Protein AF-A0A2D6TLX9-F1 (afdb_monomer_lite)

Secondary structure (DSSP, 8-state):
-HHHHHHHHHHHHHHHHHHHHHHHHHHS-----TT-TTTGGGGHHHHHHHHHHHHHHHHHT-HHHHHHH-HHHHHHHHHHHHHHHHHHHHHHH--

pLDDT: mean 85.29, std 11.83, range [54.09, 96.88]

Radius of gyration: 22.75 Å; chains: 1; bounding box: 44×24×68 Å

Sequence (95 aa):
MITGFITFFVIFAVIGSILYGRRLIKTEKSDAVFGNPERAKGGVHWVVVGSGFLLLSWLYYSWDIAKSFYPKSANELCQVAKVTESLLSLKYLFP

Foldseek 3Di:
DVLQVVLVVLVVLLVVLVVVVVVVVVVDDPPDDPDDPVVVVPCVSVVSNVVSVVVNVVLVPDLVVCCVPPVPVSVVVVVVVVVVVVCVVVVVVPD

Structure (mmCIF, N/CA/C/O backbone):
data_AF-A0A2D6TLX9-F1
#
_entry.id   AF-A0A2D6TLX9-F1
#
loop_
_atom_site.group_PDB
_atom_site.id
_atom_site.type_symbol
_atom_site.label_atom_id
_atom_site.label_alt_id
_atom_site.label_comp_id
_atom_site.label_asym_id
_atom_site.label_entity_id
_atom_site.label_seq_id
_atom_site.pdbx_PDB_ins_code
_atom_site.Cartn_x
_atom_site.Cartn_y
_atom_site.Cartn_z
_atom_site.occupancy
_atom_site.B_iso_or_equiv
_atom_site.auth_seq_id
_atom_site.auth_comp_id
_atom_site.auth_asym_id
_atom_site.auth_atom_id
_atom_site.pdbx_PDB_model_num
ATOM 1 N N . MET A 1 1 ? -14.749 1.558 0.807 1.00 73.31 1 MET A N 1
ATOM 2 C CA . MET A 1 1 ? -15.093 1.497 -0.635 1.00 73.31 1 MET A CA 1
ATOM 3 C C . MET A 1 1 ? -14.089 2.276 -1.478 1.00 73.31 1 MET A C 1
ATOM 5 O O . MET A 1 1 ? -13.382 1.640 -2.246 1.00 73.31 1 MET A O 1
ATOM 9 N N . ILE A 1 2 ? -13.941 3.597 -1.295 1.00 88.19 2 ILE A N 1
ATOM 10 C CA . ILE A 1 2 ? -12.934 4.404 -2.020 1.00 88.19 2 ILE A CA 1
ATOM 11 C C . ILE A 1 2 ? -11.504 3.908 -1.742 1.00 88.19 2 ILE A C 1
ATOM 13 O O . ILE A 1 2 ? -10.740 3.693 -2.675 1.00 88.19 2 ILE A O 1
ATOM 17 N N . THR A 1 3 ? -11.160 3.630 -0.481 1.00 90.81 3 THR A N 1
ATOM 18 C CA . THR A 1 3 ? -9.821 3.145 -0.096 1.00 90.81 3 THR A CA 1
ATOM 19 C C . THR A 1 3 ? -9.463 1.811 -0.753 1.00 90.81 3 THR A C 1
ATOM 21 O O . THR A 1 3 ? -8.351 1.645 -1.247 1.00 90.81 3 THR A O 1
ATOM 24 N N . GLY A 1 4 ? -10.410 0.868 -0.816 1.00 90.06 4 GLY A N 1
ATOM 25 C CA . GLY A 1 4 ? -10.214 -0.406 -1.515 1.00 90.06 4 GLY A CA 1
ATOM 26 C C . GLY A 1 4 ? -9.976 -0.216 -3.015 1.00 90.06 4 GLY A C 1
ATOM 27 O O . GLY A 1 4 ? -9.068 -0.830 -3.569 1.00 90.06 4 GLY A O 1
ATOM 28 N N . PHE A 1 5 ? -10.721 0.695 -3.650 1.00 93.31 5 PHE A N 1
ATOM 29 C CA . PHE A 1 5 ? -10.513 1.055 -5.053 1.00 93.31 5 PHE A CA 1
ATOM 30 C C . PHE A 1 5 ? -9.127 1.674 -5.276 1.00 93.31 5 PHE A C 1
ATOM 32 O O . PHE A 1 5 ? -8.380 1.202 -6.124 1.00 93.31 5 PHE A O 1
ATOM 39 N N . ILE A 1 6 ? -8.726 2.658 -4.464 1.00 93.12 6 ILE A N 1
ATOM 40 C CA . ILE A 1 6 ? -7.386 3.264 -4.539 1.00 93.12 6 ILE A CA 1
ATOM 41 C C . ILE A 1 6 ? -6.303 2.192 -4.392 1.00 93.12 6 ILE A C 1
ATOM 43 O O . ILE A 1 6 ? -5.389 2.135 -5.209 1.00 93.12 6 ILE A O 1
ATOM 47 N N . THR A 1 7 ? -6.432 1.305 -3.403 1.00 93.69 7 THR A N 1
ATOM 48 C CA . THR A 1 7 ? -5.468 0.218 -3.168 1.00 93.69 7 THR A CA 1
ATOM 49 C C . THR A 1 7 ? -5.321 -0.662 -4.408 1.00 93.69 7 THR A C 1
ATOM 51 O O . THR A 1 7 ? -4.205 -0.944 -4.839 1.00 93.69 7 THR A O 1
ATOM 54 N N . PHE A 1 8 ? -6.441 -1.052 -5.020 1.00 94.19 8 PHE A N 1
ATOM 55 C CA . PHE A 1 8 ? -6.444 -1.841 -6.248 1.00 94.19 8 PHE A CA 1
ATOM 56 C C . PHE A 1 8 ? -5.696 -1.127 -7.384 1.00 94.19 8 PHE A C 1
ATOM 58 O O . PHE A 1 8 ? -4.788 -1.705 -7.978 1.00 94.19 8 PHE A O 1
ATOM 65 N N . PHE A 1 9 ? -5.995 0.149 -7.643 1.00 95.94 9 PHE A N 1
ATOM 66 C CA . PHE A 1 9 ? -5.318 0.916 -8.695 1.00 95.94 9 PHE A CA 1
ATOM 67 C C . PHE A 1 9 ? -3.828 1.126 -8.422 1.00 95.94 9 PHE A C 1
ATOM 69 O O . PHE A 1 9 ? -3.029 1.057 -9.354 1.00 95.94 9 PHE A O 1
ATOM 76 N N . VAL A 1 10 ? -3.432 1.324 -7.164 1.00 95.75 10 VAL A N 1
ATOM 77 C CA . VAL A 1 10 ? -2.018 1.449 -6.781 1.00 95.75 10 VAL A CA 1
ATOM 78 C C . VAL A 1 10 ? -1.264 0.149 -7.061 1.00 95.75 10 VAL A C 1
ATOM 80 O O . VAL A 1 10 ? -0.168 0.199 -7.614 1.00 95.75 10 VAL A O 1
ATOM 83 N N . ILE A 1 11 ? -1.853 -1.018 -6.770 1.00 95.81 11 ILE A N 1
ATOM 84 C CA . ILE A 1 11 ? -1.248 -2.319 -7.107 1.00 95.81 11 ILE A CA 1
ATOM 85 C C . ILE A 1 11 ? -1.029 -2.432 -8.622 1.00 95.81 11 ILE A C 1
ATOM 87 O O . ILE A 1 11 ? 0.070 -2.773 -9.066 1.00 95.81 11 ILE A O 1
ATOM 91 N N . PHE A 1 12 ? -2.044 -2.097 -9.424 1.00 96.88 12 PHE A N 1
ATOM 92 C CA . PHE A 1 12 ? -1.927 -2.110 -10.886 1.00 96.88 12 PHE A CA 1
ATOM 93 C C . PHE A 1 12 ? -0.877 -1.120 -11.400 1.00 96.88 12 PHE A C 1
ATOM 95 O O . PHE A 1 12 ? -0.108 -1.467 -12.296 1.00 96.88 12 PHE A O 1
ATOM 102 N N . ALA A 1 13 ? -0.800 0.080 -10.820 1.00 96.06 13 ALA A N 1
ATOM 103 C CA . ALA A 1 13 ? 0.198 1.082 -11.176 1.00 96.06 13 ALA A CA 1
ATOM 104 C C . ALA A 1 13 ? 1.623 0.593 -10.876 1.00 96.06 13 ALA A C 1
ATOM 106 O O . ALA A 1 13 ? 2.486 0.683 -11.745 1.00 96.06 13 ALA A O 1
ATOM 107 N N . VAL A 1 14 ? 1.861 0.002 -9.699 1.00 96.69 14 VAL A N 1
ATOM 108 C CA . VAL A 1 14 ? 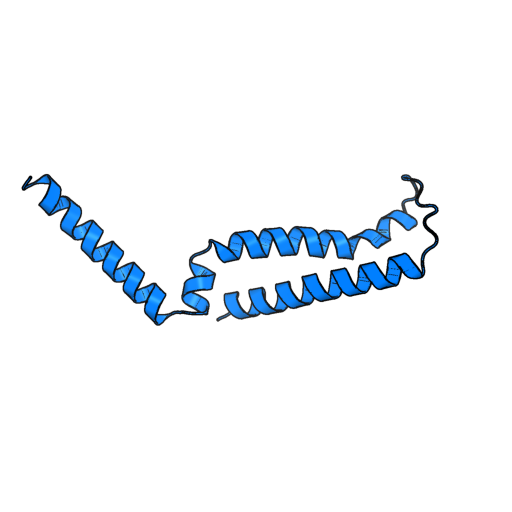3.172 -0.555 -9.322 1.00 96.69 14 VAL A CA 1
ATOM 109 C C . VAL A 1 14 ? 3.586 -1.672 -10.280 1.00 96.69 14 VAL A C 1
ATOM 111 O O . VAL A 1 14 ? 4.684 -1.629 -10.837 1.00 96.69 14 VAL A O 1
ATOM 114 N N . ILE A 1 15 ? 2.706 -2.647 -10.531 1.00 96.56 15 ILE A N 1
ATOM 115 C CA . ILE A 1 15 ? 2.996 -3.754 -11.457 1.00 96.56 15 ILE A CA 1
ATOM 116 C C . ILE A 1 15 ? 3.250 -3.213 -12.871 1.00 96.56 15 ILE A C 1
ATOM 118 O O . ILE A 1 15 ? 4.240 -3.582 -13.507 1.00 96.56 15 ILE A O 1
ATOM 122 N N . GLY A 1 16 ? 2.396 -2.307 -13.353 1.00 96.00 16 GLY A N 1
ATOM 123 C CA . GLY A 1 16 ? 2.524 -1.680 -14.666 1.00 96.00 16 GLY A CA 1
ATOM 124 C C . GLY A 1 16 ? 3.836 -0.914 -14.829 1.00 96.00 16 GLY A C 1
ATOM 125 O O . GLY A 1 16 ? 4.527 -1.092 -15.832 1.00 96.00 16 GLY A O 1
ATOM 126 N N . SER A 1 17 ? 4.233 -0.127 -13.826 1.00 94.69 17 SER A N 1
ATOM 127 C CA . SER A 1 17 ? 5.501 0.607 -13.823 1.00 94.69 17 SER A CA 1
ATOM 128 C C . SER A 1 17 ? 6.721 -0.318 -13.814 1.00 94.69 17 SER A C 1
ATOM 130 O O . SER A 1 17 ? 7.682 -0.041 -14.532 1.00 94.69 17 SER A O 1
ATOM 132 N N . ILE A 1 18 ? 6.681 -1.445 -13.091 1.00 94.19 18 ILE A N 1
ATOM 133 C CA . ILE A 1 18 ? 7.757 -2.453 -13.122 1.00 94.19 18 ILE A CA 1
ATOM 134 C C . ILE A 1 18 ? 7.857 -3.090 -14.512 1.00 94.19 18 ILE A C 1
ATOM 136 O O . ILE A 1 18 ? 8.949 -3.187 -15.074 1.00 94.19 18 ILE A O 1
ATOM 140 N N . LEU A 1 19 ? 6.734 -3.524 -15.091 1.00 94.88 19 LEU A N 1
ATOM 141 C CA . LEU A 1 19 ? 6.718 -4.130 -16.426 1.00 94.88 19 LEU A CA 1
ATOM 142 C C . LEU A 1 19 ? 7.209 -3.149 -17.497 1.00 94.88 19 LEU A C 1
ATOM 144 O O . LEU A 1 19 ? 7.976 -3.542 -18.378 1.00 94.88 19 LEU A O 1
ATOM 148 N N . TYR A 1 20 ? 6.808 -1.881 -17.396 1.00 92.19 20 TYR A N 1
ATOM 149 C CA . TYR A 1 20 ? 7.273 -0.809 -18.270 1.00 92.19 20 TYR A CA 1
ATOM 150 C C . TYR A 1 20 ? 8.783 -0.583 -18.132 1.00 92.19 20 TYR A C 1
ATOM 152 O O . TYR A 1 20 ? 9.496 -0.657 -19.132 1.00 92.19 20 TYR A O 1
ATOM 160 N N . GLY A 1 21 ? 9.290 -0.415 -16.906 1.00 89.38 21 GLY A N 1
ATOM 161 C CA . GLY A 1 21 ? 10.721 -0.225 -16.654 1.00 89.38 21 GLY A CA 1
ATOM 162 C C . GLY A 1 21 ? 11.568 -1.387 -17.174 1.00 89.38 21 GLY A C 1
ATOM 163 O O . GLY A 1 21 ? 12.586 -1.179 -17.830 1.00 89.38 21 GLY A O 1
ATOM 164 N N . ARG A 1 22 ? 11.104 -2.632 -16.996 1.00 89.38 22 ARG A N 1
ATOM 165 C CA . ARG A 1 22 ? 11.786 -3.822 -17.538 1.00 89.38 22 ARG A CA 1
ATOM 166 C C . ARG A 1 22 ? 11.821 -3.862 -19.064 1.00 89.38 22 ARG A C 1
ATOM 168 O O . ARG A 1 22 ? 12.758 -4.434 -19.617 1.00 89.38 22 ARG A O 1
ATOM 175 N N . ARG A 1 23 ? 10.807 -3.324 -19.751 1.00 88.69 23 ARG A N 1
ATOM 176 C CA . ARG A 1 23 ? 10.819 -3.199 -21.219 1.00 88.69 23 ARG A CA 1
ATOM 177 C C . ARG A 1 23 ? 11.781 -2.100 -21.657 1.00 88.69 23 ARG A C 1
ATOM 179 O O . ARG A 1 23 ? 12.587 -2.352 -22.544 1.00 88.69 23 ARG A O 1
ATOM 186 N N . LEU A 1 24 ? 11.744 -0.948 -20.988 1.00 85.75 24 LEU A N 1
ATOM 187 C CA . LEU A 1 24 ? 12.575 0.210 -21.308 1.00 85.75 24 LEU A CA 1
ATOM 188 C C . LEU A 1 24 ? 14.077 -0.099 -21.187 1.00 85.75 24 LEU A C 1
ATOM 190 O O . LEU A 1 24 ? 14.833 0.177 -22.113 1.00 85.75 24 LEU A O 1
ATOM 194 N N . ILE A 1 25 ? 14.490 -0.782 -20.111 1.00 82.06 25 ILE A N 1
ATOM 195 C CA . ILE A 1 25 ? 15.893 -1.184 -19.880 1.00 82.06 25 ILE A CA 1
ATOM 196 C C . ILE A 1 25 ? 16.435 -2.095 -20.995 1.00 82.06 25 ILE A C 1
ATOM 198 O O . ILE A 1 25 ? 17.632 -2.099 -21.259 1.00 82.06 25 ILE A O 1
ATOM 202 N N . LYS A 1 26 ? 15.578 -2.878 -21.663 1.00 82.62 26 LYS A N 1
ATOM 203 C CA . LYS A 1 26 ? 16.007 -3.741 -22.779 1.00 82.62 26 LYS A CA 1
ATOM 204 C C . LYS A 1 26 ? 16.227 -2.969 -24.078 1.00 82.62 26 LYS A C 1
ATOM 206 O O . LYS A 1 26 ? 16.937 -3.462 -24.949 1.00 82.62 26 LYS A O 1
ATOM 211 N N . THR A 1 27 ? 15.577 -1.819 -24.234 1.00 79.56 27 THR A N 1
ATOM 212 C CA . THR A 1 27 ? 15.607 -1.016 -25.464 1.00 79.56 27 THR A CA 1
ATOM 213 C C . THR A 1 27 ? 16.569 0.164 -25.378 1.00 79.56 27 THR A C 1
ATOM 215 O O . THR A 1 27 ? 17.111 0.572 -26.401 1.00 79.56 27 THR A O 1
ATOM 218 N N . GLU A 1 28 ? 16.806 0.710 -24.183 1.00 71.50 28 GLU A N 1
ATOM 219 C CA . GLU A 1 28 ? 17.778 1.785 -23.969 1.00 71.50 28 GLU A CA 1
ATOM 220 C C . GLU A 1 28 ? 19.194 1.233 -23.753 1.00 71.50 28 GLU A C 1
ATOM 222 O O . GLU A 1 28 ? 19.426 0.369 -22.908 1.00 71.50 28 GLU A O 1
ATOM 227 N N . LYS A 1 29 ? 20.176 1.773 -24.490 1.00 62.22 29 LYS A N 1
ATOM 228 C CA . LYS A 1 29 ? 21.597 1.568 -24.180 1.00 62.22 29 LYS A CA 1
ATOM 229 C C . LYS A 1 29 ? 21.938 2.298 -22.878 1.00 62.22 29 LYS A C 1
ATOM 231 O O . LYS A 1 29 ? 21.770 3.510 -22.781 1.00 62.22 29 LYS A O 1
ATOM 236 N N . SER A 1 30 ? 22.449 1.552 -21.902 1.00 59.38 30 SER A N 1
ATOM 237 C CA . SER A 1 30 ? 22.859 2.030 -20.576 1.00 59.38 30 SER A CA 1
ATOM 238 C C . SER A 1 30 ? 24.184 2.815 -20.610 1.00 59.38 30 SER A C 1
ATOM 240 O O . SER A 1 30 ? 25.112 2.499 -19.873 1.00 59.38 30 SER A O 1
ATOM 242 N N . ASP A 1 31 ? 24.272 3.875 -21.414 1.00 55.09 31 ASP A N 1
ATOM 243 C CA . ASP A 1 31 ? 25.353 4.872 -21.315 1.00 55.09 31 ASP A CA 1
ATOM 244 C C . ASP A 1 31 ? 24.931 5.994 -20.341 1.00 55.09 31 ASP A C 1
ATOM 246 O O . ASP A 1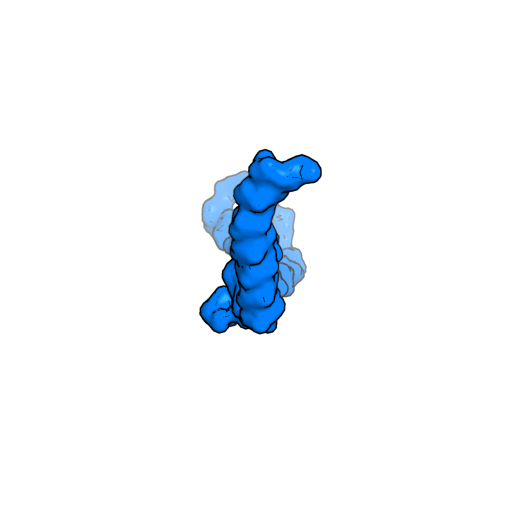 31 ? 25.027 7.191 -20.626 1.00 55.09 31 ASP A O 1
ATOM 250 N N . ALA A 1 32 ? 24.355 5.593 -19.201 1.00 56.12 32 ALA A N 1
ATOM 251 C CA . ALA A 1 32 ? 23.737 6.466 -18.210 1.00 56.12 32 ALA A CA 1
ATOM 252 C C . ALA A 1 32 ? 24.806 7.196 -17.385 1.00 56.12 32 ALA A C 1
ATOM 254 O O . ALA A 1 32 ? 25.111 6.838 -16.250 1.00 56.12 32 ALA A O 1
ATOM 255 N N . VAL A 1 33 ? 25.387 8.240 -17.969 1.00 54.09 33 VAL A N 1
ATOM 256 C CA . VAL A 1 33 ? 26.215 9.195 -17.235 1.00 54.09 33 VAL A CA 1
ATOM 257 C C . VAL A 1 33 ? 25.281 10.176 -16.523 1.00 54.09 33 VAL A C 1
ATOM 259 O O . VAL A 1 33 ? 24.500 10.886 -17.164 1.00 54.09 33 VAL A O 1
ATOM 262 N N . PHE A 1 34 ? 25.334 10.201 -15.189 1.00 54.34 34 PHE A N 1
ATOM 263 C CA . PHE A 1 34 ? 24.645 11.203 -14.373 1.00 54.34 34 PHE A CA 1
ATOM 264 C C . PHE A 1 34 ? 25.034 12.614 -14.856 1.00 54.34 34 PHE A C 1
ATOM 266 O O . PHE A 1 34 ? 26.217 12.939 -14.892 1.00 54.34 34 PHE A O 1
ATOM 273 N N . GLY A 1 35 ? 24.058 13.448 -15.241 1.00 61.31 35 GLY A N 1
ATOM 274 C CA . GLY A 1 35 ? 24.308 14.852 -15.614 1.00 61.31 35 GLY A CA 1
ATOM 275 C C . GLY A 1 35 ? 23.576 15.384 -16.850 1.00 61.31 35 GLY A C 1
ATOM 276 O O . GLY A 1 35 ? 23.579 16.592 -17.061 1.00 61.31 35 GLY A O 1
ATOM 277 N N . ASN A 1 36 ? 22.912 14.543 -17.655 1.00 6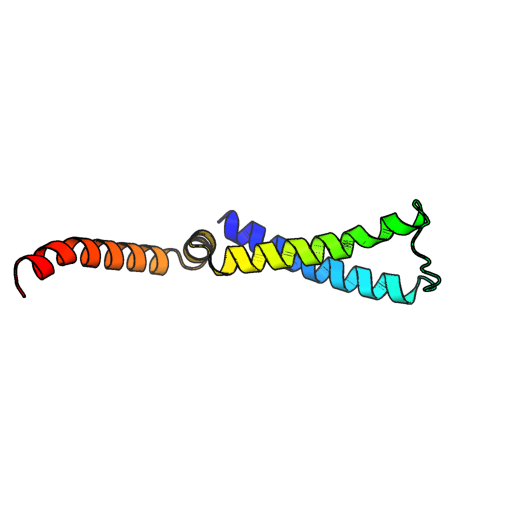6.12 36 ASN A N 1
ATOM 278 C CA . ASN A 1 36 ? 22.118 15.023 -18.795 1.00 66.12 36 ASN A CA 1
ATOM 279 C C . ASN A 1 36 ? 20.628 15.232 -18.410 1.00 66.12 36 ASN A C 1
ATOM 281 O O . ASN A 1 36 ? 19.919 14.243 -18.190 1.00 66.12 36 ASN A O 1
ATOM 285 N N . PRO A 1 37 ? 20.116 16.482 -18.368 1.00 62.69 37 PRO A N 1
ATOM 286 C CA . PRO A 1 37 ? 18.750 16.792 -17.935 1.00 62.69 37 PRO A CA 1
ATOM 287 C C . PRO A 1 37 ? 17.661 16.311 -18.905 1.00 62.69 37 PRO A C 1
ATOM 289 O O . PRO A 1 37 ? 16.532 16.074 -18.477 1.00 62.69 37 PRO A O 1
ATOM 292 N N . GLU A 1 38 ? 17.963 16.124 -20.194 1.00 60.59 38 GLU A N 1
ATOM 293 C CA . GLU A 1 38 ? 17.005 15.520 -21.131 1.00 60.59 38 GLU A CA 1
ATOM 294 C C . GLU A 1 38 ? 16.837 14.020 -20.880 1.00 60.59 38 GLU A C 1
ATOM 296 O O . GLU A 1 38 ? 15.738 13.490 -21.029 1.00 60.59 38 GLU A O 1
ATOM 301 N N . ARG A 1 39 ? 17.903 13.349 -20.428 1.00 57.91 39 ARG A N 1
ATOM 302 C CA . ARG A 1 39 ? 17.936 11.892 -20.219 1.00 57.91 39 ARG A CA 1
ATOM 303 C C . ARG A 1 39 ? 17.618 11.462 -18.781 1.00 57.91 39 ARG A C 1
ATOM 305 O O . ARG A 1 39 ? 17.282 10.307 -18.557 1.00 57.91 39 ARG A O 1
ATOM 312 N N . ALA A 1 40 ? 17.601 12.392 -17.820 1.00 59.34 40 ALA A N 1
ATOM 313 C CA . ALA A 1 40 ? 17.113 12.165 -16.450 1.00 59.34 40 ALA A CA 1
ATOM 314 C C . ALA A 1 40 ? 15.571 12.062 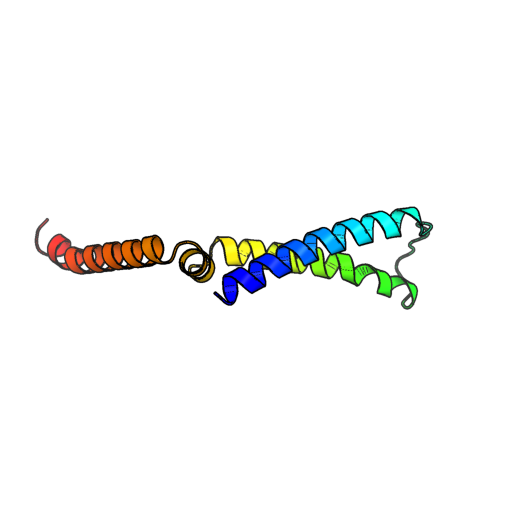-16.339 1.00 59.34 40 ALA A C 1
ATOM 316 O O . ALA A 1 40 ? 15.043 11.674 -15.297 1.00 59.34 40 ALA A O 1
ATOM 317 N N . LYS A 1 41 ? 14.827 12.381 -17.410 1.00 63.19 41 LYS A N 1
ATOM 318 C CA . LYS A 1 41 ? 13.351 12.376 -17.431 1.00 63.19 41 LYS A CA 1
ATOM 319 C C . LYS A 1 41 ? 12.730 10.969 -17.431 1.00 63.19 41 LYS A C 1
ATOM 321 O O . LYS A 1 41 ? 11.544 10.829 -17.144 1.00 63.19 41 LYS A O 1
ATOM 326 N N . GLY A 1 42 ? 13.511 9.922 -17.715 1.00 70.19 42 GLY A N 1
ATOM 327 C CA . GLY A 1 42 ? 13.016 8.545 -17.852 1.00 70.19 42 GLY A CA 1
ATOM 328 C C . GLY A 1 42 ? 12.602 7.855 -16.545 1.00 70.19 42 GLY A C 1
ATOM 329 O O . GLY A 1 42 ? 11.922 6.835 -16.590 1.00 70.19 42 GLY A O 1
ATOM 330 N N . GLY A 1 43 ? 12.959 8.395 -15.374 1.00 80.12 43 GLY A N 1
ATOM 331 C CA . GLY A 1 43 ? 12.840 7.703 -14.080 1.00 80.12 43 GLY A CA 1
ATOM 332 C C . GLY A 1 43 ? 11.463 7.709 -13.403 1.00 80.12 43 GLY A C 1
ATOM 333 O O . GLY A 1 43 ? 11.319 7.121 -12.333 1.00 80.12 43 GLY A O 1
ATOM 334 N N . VAL A 1 44 ? 10.440 8.346 -13.987 1.00 86.06 44 VAL A N 1
ATOM 335 C CA . VAL A 1 44 ? 9.126 8.539 -13.330 1.00 86.06 44 VAL A CA 1
ATOM 336 C C . VAL A 1 44 ? 8.482 7.215 -12.905 1.00 86.06 44 VAL A C 1
ATOM 338 O O . VAL A 1 44 ? 7.912 7.123 -11.823 1.00 86.06 44 VAL A O 1
ATOM 341 N N . HIS A 1 45 ? 8.629 6.158 -13.705 1.00 89.69 45 HIS A N 1
ATOM 342 C CA . HIS A 1 45 ? 8.093 4.837 -13.378 1.00 89.69 45 HIS A CA 1
ATOM 343 C C . HIS A 1 45 ? 8.699 4.254 -12.088 1.00 89.69 45 HIS A C 1
ATOM 345 O O . HIS A 1 45 ? 7.981 3.631 -11.312 1.00 89.69 45 HIS A O 1
ATOM 351 N N . TRP A 1 46 ? 9.974 4.516 -11.788 1.00 90.50 46 TRP A N 1
ATOM 352 C CA . TRP A 1 46 ? 10.586 4.103 -10.520 1.00 90.50 46 TRP A CA 1
ATOM 353 C C . TRP A 1 46 ? 10.096 4.930 -9.331 1.00 90.50 46 TRP A C 1
ATOM 355 O O . TRP A 1 46 ? 9.916 4.383 -8.244 1.00 90.50 46 TRP A O 1
ATOM 365 N N . VAL A 1 47 ? 9.801 6.218 -9.536 1.00 92.19 47 VAL A N 1
ATOM 366 C CA . VAL A 1 47 ? 9.170 7.068 -8.511 1.00 92.19 47 VAL A CA 1
ATOM 367 C C . VAL A 1 47 ? 7.769 6.553 -8.173 1.00 92.19 47 VAL A C 1
ATOM 369 O O . VAL A 1 47 ? 7.410 6.480 -6.998 1.00 92.19 47 VAL A O 1
ATOM 372 N N . VAL A 1 48 ? 6.995 6.128 -9.178 1.00 94.00 48 VAL A N 1
ATOM 373 C CA . VAL A 1 48 ? 5.669 5.517 -8.978 1.00 94.00 48 VAL A CA 1
ATOM 374 C C . VAL A 1 48 ? 5.783 4.202 -8.206 1.00 94.00 48 VAL A C 1
ATOM 376 O O . VAL A 1 48 ? 5.017 3.981 -7.274 1.00 94.00 48 VAL A O 1
ATOM 379 N N . VAL A 1 49 ? 6.768 3.355 -8.524 1.00 95.56 49 VAL A N 1
ATOM 380 C CA . VAL A 1 49 ? 7.016 2.112 -7.770 1.00 95.56 49 VAL A CA 1
ATOM 381 C C . VAL A 1 49 ? 7.371 2.410 -6.313 1.00 95.56 49 VAL A C 1
ATOM 383 O O . VAL A 1 49 ? 6.765 1.833 -5.413 1.00 95.56 49 VAL A O 1
ATOM 386 N N . GLY A 1 50 ? 8.312 3.327 -6.068 1.00 94.44 50 GLY A N 1
ATOM 387 C CA . GLY A 1 50 ? 8.755 3.675 -4.716 1.00 94.44 50 GLY A CA 1
ATOM 388 C C . GLY A 1 50 ? 7.639 4.283 -3.865 1.00 94.44 50 GLY A C 1
ATOM 389 O O . GLY A 1 50 ? 7.366 3.811 -2.762 1.00 94.44 50 GLY A O 1
ATOM 390 N N . SER A 1 51 ? 6.946 5.291 -4.395 1.00 96.25 51 SER A N 1
ATOM 391 C CA . SER A 1 51 ? 5.827 5.937 -3.697 1.00 96.25 51 SER A CA 1
ATOM 392 C C . SER A 1 51 ? 4.634 4.996 -3.510 1.00 96.25 51 SER A C 1
ATOM 394 O O . SER A 1 51 ? 4.054 4.956 -2.426 1.00 96.25 51 SER A O 1
ATOM 396 N N . GLY A 1 52 ? 4.308 4.178 -4.515 1.00 96.31 52 GLY A N 1
ATOM 397 C CA . GLY A 1 52 ? 3.257 3.165 -4.431 1.00 96.31 52 GLY A CA 1
ATOM 398 C C . GLY A 1 52 ? 3.543 2.109 -3.364 1.00 96.31 52 GLY A C 1
ATOM 399 O O . GLY A 1 52 ? 2.649 1.761 -2.600 1.00 96.31 52 GLY A O 1
ATOM 400 N N . PHE A 1 53 ? 4.789 1.642 -3.245 1.00 95.06 53 PHE A N 1
ATOM 401 C CA . PHE A 1 53 ? 5.171 0.670 -2.217 1.00 95.06 53 PHE A CA 1
ATOM 402 C C . PHE A 1 53 ? 5.058 1.238 -0.797 1.00 95.06 53 PHE A C 1
ATOM 404 O O . PHE A 1 53 ? 4.536 0.571 0.100 1.00 95.06 53 PHE A O 1
ATOM 411 N N . LEU A 1 54 ? 5.492 2.486 -0.594 1.00 95.94 54 LEU A N 1
ATOM 412 C CA . LEU A 1 54 ? 5.321 3.184 0.682 1.00 95.94 54 LEU A CA 1
ATOM 413 C C . LEU A 1 54 ? 3.839 3.360 1.027 1.00 95.94 54 LEU A C 1
ATOM 415 O O . LEU A 1 54 ? 3.433 3.067 2.150 1.00 95.94 54 LEU A O 1
ATOM 419 N N . LEU A 1 55 ? 3.019 3.770 0.056 1.00 95.12 55 LEU A N 1
ATOM 420 C CA . LEU A 1 55 ? 1.581 3.939 0.252 1.00 95.12 55 LEU A CA 1
ATOM 421 C C . LEU A 1 55 ? 0.886 2.610 0.574 1.00 95.12 55 LEU A C 1
ATOM 423 O O . LEU A 1 55 ? 0.056 2.565 1.476 1.00 95.12 55 LEU A O 1
ATOM 427 N N . LEU A 1 56 ? 1.232 1.522 -0.117 1.00 95.06 56 LEU A N 1
ATOM 428 C CA . LEU A 1 56 ? 0.695 0.190 0.178 1.00 95.06 56 LEU A CA 1
ATOM 429 C C . LEU A 1 56 ? 1.106 -0.289 1.570 1.00 95.06 56 LEU A C 1
ATOM 431 O O . LEU A 1 56 ? 0.274 -0.837 2.288 1.00 95.06 56 LEU A O 1
ATOM 435 N N . SER A 1 57 ? 2.354 -0.040 1.970 1.00 95.00 57 SER A N 1
ATOM 436 C CA . SER A 1 57 ? 2.835 -0.368 3.316 1.00 95.00 57 SER A CA 1
ATOM 437 C C . SER A 1 57 ? 2.060 0.408 4.380 1.00 95.00 57 SER A C 1
ATOM 439 O O . SER A 1 57 ? 1.611 -0.171 5.364 1.00 95.00 57 SER A O 1
ATOM 441 N N . TRP A 1 58 ? 1.832 1.705 4.160 1.00 94.88 58 TRP A N 1
ATOM 442 C CA . TRP A 1 58 ? 1.013 2.528 5.047 1.00 94.88 58 TRP A CA 1
ATOM 443 C C . TRP A 1 58 ? -0.429 2.016 5.134 1.00 94.88 58 TRP A C 1
ATOM 445 O O . TRP A 1 58 ? -0.970 1.828 6.225 1.00 94.88 58 TRP A O 1
ATOM 455 N N . LEU A 1 59 ? -1.052 1.758 3.981 1.00 92.62 59 LEU A N 1
ATOM 456 C CA . LEU A 1 59 ? -2.426 1.273 3.905 1.00 92.62 59 LEU A CA 1
ATOM 457 C C . LEU A 1 59 ? -2.586 -0.085 4.583 1.00 92.62 59 LEU A C 1
ATOM 459 O O . LEU A 1 59 ? -3.586 -0.278 5.261 1.00 92.62 59 LEU A O 1
ATOM 463 N N . TYR A 1 60 ? -1.605 -0.982 4.462 1.00 91.50 60 TYR A N 1
ATOM 464 C CA . TYR A 1 60 ? -1.619 -2.295 5.109 1.00 91.50 60 TYR A CA 1
ATOM 465 C C . TYR A 1 60 ? -1.792 -2.203 6.633 1.00 91.50 60 TYR A C 1
ATOM 467 O O . TYR A 1 60 ? -2.545 -2.982 7.211 1.00 91.50 60 TYR A O 1
ATOM 475 N N . TYR A 1 61 ? -1.155 -1.218 7.272 1.00 90.88 61 TYR A N 1
ATOM 476 C CA . TYR A 1 61 ? -1.286 -0.975 8.713 1.00 90.88 61 TYR A CA 1
ATOM 477 C C . TYR A 1 61 ? -2.427 -0.015 9.082 1.00 90.88 61 TYR A C 1
ATOM 479 O O . TYR A 1 61 ? -2.660 0.246 10.260 1.00 90.88 61 TYR A O 1
ATOM 487 N N . SER A 1 62 ? -3.150 0.523 8.100 1.00 90.50 62 SER A N 1
ATOM 488 C CA . SER A 1 62 ? -4.205 1.508 8.336 1.00 90.50 62 SER A CA 1
ATOM 489 C C . SER A 1 62 ? -5.552 0.853 8.627 1.00 90.50 62 SER A C 1
ATOM 491 O O . SER A 1 62 ? -5.952 -0.124 8.000 1.00 90.50 62 SER A O 1
ATOM 493 N N . TRP A 1 63 ? -6.335 1.461 9.517 1.00 86.81 63 TRP A N 1
ATOM 494 C CA . TRP A 1 63 ? -7.692 0.995 9.821 1.00 86.81 63 TRP A CA 1
ATOM 495 C C . TRP A 1 63 ? -8.654 1.104 8.622 1.00 86.81 63 TRP A C 1
ATOM 497 O O . TRP A 1 63 ? -9.558 0.280 8.453 1.00 86.81 63 TRP A O 1
ATOM 507 N N . ASP A 1 64 ? -8.440 2.088 7.743 1.00 87.81 64 ASP A N 1
ATOM 508 C CA . ASP A 1 64 ? -9.280 2.329 6.567 1.00 87.81 64 ASP A CA 1
ATOM 509 C C . ASP A 1 64 ? -9.316 1.154 5.583 1.00 87.81 64 ASP A C 1
ATOM 511 O O . ASP A 1 64 ? -10.375 0.862 5.015 1.00 87.81 64 ASP A O 1
ATOM 515 N N . ILE A 1 65 ? -8.190 0.451 5.384 1.00 89.50 65 ILE A N 1
ATOM 516 C CA . ILE A 1 65 ? -8.163 -0.719 4.497 1.00 89.50 65 ILE A CA 1
ATOM 517 C C . ILE A 1 65 ? -8.970 -1.865 5.117 1.00 89.50 65 ILE A C 1
ATOM 519 O O . ILE A 1 65 ? -9.809 -2.463 4.441 1.00 89.50 65 ILE A O 1
ATOM 523 N N . ALA A 1 66 ? -8.797 -2.105 6.422 1.00 87.31 66 ALA A N 1
ATOM 524 C CA . ALA A 1 66 ? -9.484 -3.166 7.148 1.00 87.31 66 ALA A CA 1
ATOM 525 C C . ALA A 1 66 ? -11.001 -2.961 7.107 1.00 87.31 66 ALA A C 1
ATOM 527 O O . ALA A 1 66 ? -11.739 -3.876 6.744 1.00 87.31 66 ALA A O 1
ATOM 528 N N . LYS A 1 67 ? -11.473 -1.733 7.356 1.00 88.88 67 LYS A N 1
ATOM 529 C CA . LYS A 1 67 ? -12.895 -1.386 7.238 1.00 88.88 67 LYS A CA 1
ATOM 530 C C . LYS A 1 67 ? -13.409 -1.497 5.800 1.00 88.88 67 LYS A C 1
ATOM 532 O O . LYS A 1 67 ? -14.574 -1.829 5.592 1.00 88.88 67 LYS A O 1
ATOM 537 N N . SER A 1 68 ? -12.571 -1.217 4.799 1.00 88.25 68 SER A N 1
ATOM 538 C CA . SER A 1 68 ? -12.978 -1.283 3.393 1.00 88.25 68 SER A CA 1
ATOM 539 C C . SER A 1 68 ? -13.144 -2.713 2.868 1.00 88.25 68 SER A C 1
ATOM 541 O O . SER A 1 68 ? -13.993 -2.905 2.000 1.00 88.25 68 SER A O 1
ATOM 543 N N . PHE A 1 69 ? -12.357 -3.682 3.346 1.00 87.12 69 PHE A N 1
ATOM 544 C CA . PHE A 1 69 ? -12.429 -5.085 2.902 1.00 87.12 69 PHE A CA 1
ATOM 545 C C . PHE A 1 69 ? -13.210 -5.989 3.863 1.00 87.12 69 PHE A C 1
ATOM 547 O O . PHE A 1 69 ? -13.932 -6.878 3.420 1.00 87.12 69 PHE A O 1
ATOM 554 N N . TYR A 1 70 ? -13.123 -5.732 5.168 1.00 89.44 70 TYR A N 1
ATOM 555 C CA . TYR A 1 70 ? -13.750 -6.529 6.224 1.00 89.44 70 TYR A CA 1
ATOM 556 C C . TYR A 1 70 ? -14.596 -5.645 7.156 1.00 89.44 70 TYR A C 1
ATOM 558 O O . TYR A 1 70 ? -14.313 -5.545 8.352 1.00 89.44 70 TYR A O 1
ATOM 566 N N . PRO A 1 71 ? -15.663 -5.001 6.645 1.00 87.31 71 PRO A N 1
ATOM 567 C CA . PRO A 1 71 ? -16.430 -4.011 7.405 1.00 87.31 71 PRO A CA 1
ATOM 568 C C . PRO A 1 71 ? -17.080 -4.586 8.669 1.00 87.31 71 PRO A C 1
ATOM 570 O O . PRO A 1 71 ? -17.148 -3.898 9.684 1.00 87.31 71 PRO A O 1
ATOM 573 N N . LYS A 1 72 ? -17.535 -5.848 8.629 1.00 89.06 72 LYS A N 1
ATOM 574 C CA . LYS A 1 72 ? -18.124 -6.518 9.797 1.00 89.06 72 LYS A CA 1
ATOM 575 C C . LYS A 1 72 ? -17.074 -6.738 10.882 1.00 89.06 72 LYS A C 1
ATOM 577 O O . LYS A 1 72 ? -17.225 -6.218 11.978 1.00 89.06 72 LYS A O 1
ATOM 582 N N . SER A 1 73 ? -15.977 -7.415 10.548 1.00 87.38 73 SER A N 1
ATOM 583 C CA . SER A 1 73 ? -14.894 -7.701 11.495 1.00 87.38 73 SER A CA 1
ATOM 584 C C . SER A 1 73 ? -14.280 -6.429 12.085 1.00 87.38 73 SER A C 1
ATOM 586 O O . SER A 1 73 ? -13.998 -6.387 13.277 1.00 87.38 73 SER A O 1
ATOM 588 N N . ALA A 1 74 ? -14.123 -5.371 11.281 1.00 86.69 74 ALA A N 1
ATOM 589 C CA . ALA A 1 74 ? -13.637 -4.079 11.762 1.00 86.69 74 ALA A CA 1
ATOM 590 C C . ALA A 1 74 ? -14.586 -3.451 12.801 1.00 86.69 74 ALA A C 1
ATOM 592 O O . ALA A 1 74 ? -14.135 -2.935 13.822 1.00 86.69 74 ALA A O 1
ATOM 593 N N . ASN A 1 75 ? -15.903 -3.524 12.585 1.00 89.81 75 ASN A N 1
ATOM 594 C CA . ASN A 1 75 ? -16.877 -3.007 13.547 1.00 89.81 75 ASN A CA 1
ATOM 595 C C . ASN A 1 75 ? -16.907 -3.830 14.844 1.00 89.81 75 ASN A C 1
ATOM 597 O O . ASN A 1 75 ? -16.946 -3.237 15.919 1.00 89.81 75 ASN A O 1
ATOM 601 N N . GLU A 1 76 ? -16.838 -5.160 14.758 1.00 90.00 76 GLU A N 1
ATOM 602 C CA . GLU A 1 76 ? -16.767 -6.038 15.937 1.00 90.00 76 GLU A CA 1
ATOM 603 C C . GLU A 1 76 ? -15.505 -5.758 16.767 1.00 90.00 76 GLU A C 1
ATOM 605 O O . GLU A 1 76 ? -15.580 -5.589 17.981 1.00 90.00 76 GLU A O 1
ATOM 610 N N . LEU A 1 77 ? -14.344 -5.606 16.120 1.00 88.06 77 LEU A N 1
ATOM 611 C CA . LEU A 1 77 ? -13.095 -5.232 16.795 1.00 88.06 77 LEU A CA 1
ATOM 612 C C . LEU A 1 77 ? -13.209 -3.881 17.517 1.00 88.06 77 LEU A C 1
ATOM 614 O O . LEU A 1 77 ? -12.742 -3.741 1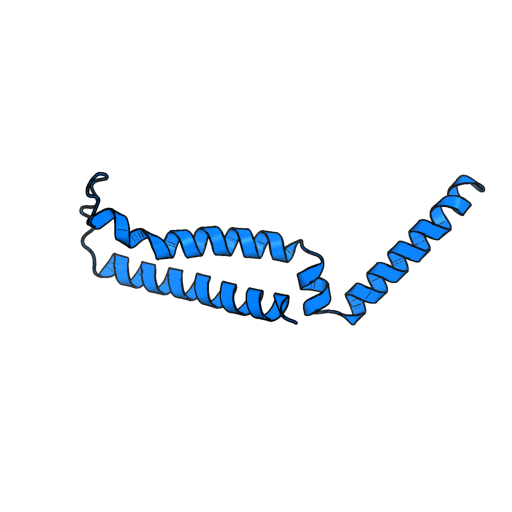8.647 1.00 88.06 77 LEU A O 1
ATOM 618 N N . CYS A 1 78 ? -13.865 -2.898 16.897 1.00 87.56 78 CYS A N 1
ATOM 619 C CA . CYS A 1 78 ? -14.142 -1.613 17.537 1.00 87.56 78 CYS A CA 1
ATOM 620 C C . CYS A 1 78 ? -15.061 -1.768 18.763 1.00 87.56 78 CYS A C 1
ATOM 622 O O . CYS A 1 78 ? -14.825 -1.134 19.792 1.00 87.56 78 CYS A O 1
ATOM 624 N N . GLN A 1 79 ? -16.072 -2.639 18.696 1.00 89.50 79 GLN A N 1
ATOM 625 C CA . GLN A 1 79 ? -16.946 -2.917 19.839 1.00 89.50 79 GLN A CA 1
ATOM 626 C C . GLN A 1 79 ? -16.204 -3.612 20.982 1.00 89.50 79 GLN A C 1
ATOM 628 O O . GLN A 1 79 ? -16.340 -3.196 22.131 1.00 89.50 79 GLN A O 1
ATOM 633 N N . VAL A 1 80 ? -15.371 -4.610 20.683 1.00 92.25 80 VAL A N 1
ATOM 634 C CA . VAL A 1 80 ? -14.536 -5.287 21.688 1.00 92.25 80 VAL A CA 1
ATOM 635 C C . VAL A 1 80 ? -13.597 -4.293 22.372 1.00 92.25 80 VAL A C 1
ATOM 637 O O . VAL A 1 80 ? -13.474 -4.313 23.598 1.00 92.25 80 VAL A O 1
ATOM 640 N N . ALA A 1 81 ? -12.982 -3.383 21.611 1.00 89.25 81 ALA A N 1
ATOM 641 C CA . ALA A 1 81 ? -12.143 -2.328 22.171 1.00 89.25 81 ALA A CA 1
ATOM 642 C C . ALA A 1 81 ? -12.939 -1.420 23.123 1.00 89.25 81 ALA A C 1
ATOM 644 O O . ALA A 1 81 ? -12.498 -1.174 24.243 1.00 89.25 81 ALA A O 1
ATOM 645 N N . LYS A 1 82 ? -14.152 -1.010 22.732 1.00 91.00 82 LYS A N 1
ATOM 646 C CA . LYS A 1 82 ? -15.032 -0.169 23.556 1.00 91.00 82 LYS A CA 1
ATOM 647 C C . LYS A 1 82 ? -15.475 -0.853 24.854 1.00 91.00 82 LYS A C 1
ATOM 649 O O . LYS A 1 82 ? -15.518 -0.218 25.909 1.00 91.00 82 LYS A O 1
ATOM 654 N N . VAL A 1 83 ? -15.793 -2.147 24.797 1.00 92.38 83 VAL A N 1
ATOM 655 C CA . VAL A 1 83 ? -16.120 -2.944 25.993 1.00 92.38 83 VAL A CA 1
ATOM 656 C C . VAL A 1 83 ? -14.897 -3.062 26.902 1.00 92.38 83 VAL A C 1
ATOM 658 O O . VAL A 1 83 ? -15.009 -2.851 28.105 1.00 92.38 83 VAL A O 1
ATOM 661 N N . THR A 1 84 ? -13.722 -3.332 26.331 1.00 90.81 84 THR A N 1
ATOM 662 C CA . THR A 1 84 ? -12.460 -3.444 27.081 1.00 90.81 84 THR A CA 1
ATOM 663 C C . THR A 1 84 ? -12.105 -2.136 27.788 1.00 90.81 84 THR A C 1
ATOM 665 O O . THR A 1 84 ? -11.759 -2.150 28.966 1.00 90.81 84 THR A O 1
ATOM 668 N N . GLU A 1 85 ? -12.246 -1.005 27.097 1.00 90.25 85 GLU A N 1
ATOM 669 C CA . GLU A 1 85 ? -12.037 0.333 27.655 1.00 90.25 85 GLU A CA 1
ATOM 670 C C . GLU A 1 85 ? -13.008 0.618 28.810 1.00 90.25 85 GLU A C 1
ATOM 672 O O . GLU A 1 85 ? -12.599 1.091 29.869 1.00 90.25 85 GLU A O 1
ATOM 677 N N . SER A 1 86 ? -14.280 0.243 28.653 1.00 88.38 86 SER A N 1
ATOM 678 C CA . SER A 1 86 ? -15.300 0.415 29.697 1.00 88.38 86 SER A CA 1
ATOM 679 C C . SER A 1 86 ? -15.015 -0.442 30.939 1.00 88.38 86 SER A C 1
ATOM 681 O O . SER A 1 86 ? -15.212 0.005 32.068 1.00 88.38 86 SER A O 1
ATOM 683 N N . LEU A 1 87 ? -14.520 -1.670 30.749 1.00 89.00 87 LEU A N 1
ATOM 684 C CA . LEU A 1 87 ? -14.158 -2.581 31.840 1.00 89.00 87 LEU A CA 1
ATOM 685 C C . LEU A 1 87 ? -12.842 -2.205 32.534 1.00 89.00 87 LEU A C 1
ATOM 687 O O . LEU A 1 87 ? -12.602 -2.648 33.658 1.00 89.00 87 LEU A O 1
ATOM 691 N N . LEU A 1 88 ? -12.0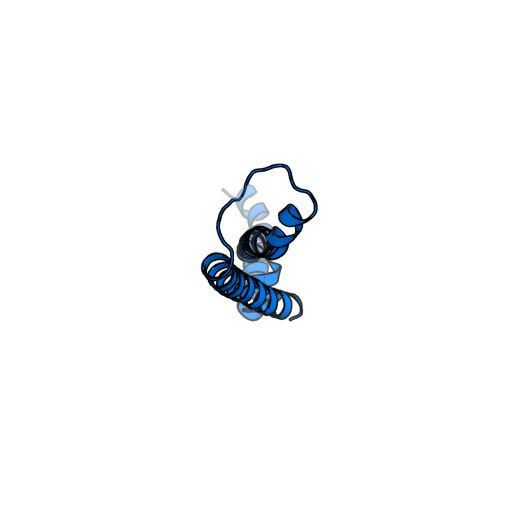06 -1.372 31.908 1.00 88.19 88 LEU A N 1
ATOM 692 C CA . LEU A 1 88 ? -10.730 -0.932 32.468 1.00 88.19 88 LEU A CA 1
ATOM 693 C C . LEU A 1 88 ? -10.928 -0.223 33.821 1.00 88.19 88 LEU A C 1
ATOM 695 O O . LEU A 1 88 ? -10.215 -0.514 34.776 1.00 88.19 88 LEU A O 1
ATOM 699 N N . SER A 1 89 ? -11.943 0.644 33.933 1.00 82.75 89 SER A N 1
ATOM 700 C CA . SER A 1 89 ? -12.274 1.358 35.179 1.00 82.75 89 SER A CA 1
ATOM 701 C C . SER A 1 89 ? -12.694 0.414 36.311 1.00 82.75 89 SER A C 1
ATOM 703 O O . SER A 1 89 ? -12.266 0.598 37.450 1.00 82.75 89 SER A O 1
ATOM 705 N N . LEU A 1 90 ? -13.470 -0.628 35.998 1.00 83.44 90 LEU A N 1
ATOM 706 C CA . LEU A 1 90 ? -13.855 -1.665 36.961 1.00 83.44 90 LEU A CA 1
ATOM 707 C C . LEU A 1 90 ? -12.643 -2.466 37.441 1.00 83.44 90 LEU A C 1
ATOM 709 O O . LEU A 1 90 ? -12.520 -2.714 38.636 1.00 83.44 90 LEU A O 1
ATOM 713 N N . LYS A 1 91 ? -11.723 -2.807 36.532 1.00 83.00 91 LYS A N 1
ATOM 714 C CA . LYS A 1 91 ? -10.481 -3.518 36.866 1.00 83.00 91 LYS A CA 1
ATOM 715 C C . LYS A 1 91 ? -9.551 -2.699 37.771 1.00 83.00 91 LYS A C 1
ATOM 717 O O . LYS A 1 91 ? -8.805 -3.271 38.553 1.00 83.00 91 LYS A O 1
ATOM 722 N N . TYR A 1 92 ? -9.584 -1.369 37.676 1.00 83.50 92 TYR A N 1
ATOM 723 C CA . TYR A 1 92 ? -8.844 -0.503 38.600 1.00 83.50 92 TYR A CA 1
ATOM 724 C C . TYR A 1 92 ? -9.509 -0.379 39.976 1.00 83.50 92 TYR A C 1
ATOM 726 O O . TYR A 1 92 ? -8.800 -0.206 40.964 1.00 83.50 92 TYR A O 1
ATOM 734 N N . LEU A 1 93 ? -10.844 -0.448 40.055 1.00 85.50 93 LEU A N 1
ATOM 735 C CA . LEU A 1 93 ? -11.572 -0.372 41.327 1.00 85.50 93 LEU A CA 1
ATOM 736 C C . LEU A 1 93 ? -11.554 -1.693 42.113 1.00 85.50 93 LEU A C 1
ATOM 738 O O . LEU A 1 93 ? -11.611 -1.664 43.341 1.00 85.50 93 LEU A O 1
ATOM 742 N N . PHE A 1 94 ? -11.493 -2.829 41.417 1.00 79.88 94 PHE A N 1
ATOM 743 C CA . PHE A 1 94 ? -11.536 -4.165 42.007 1.00 79.88 94 PHE A CA 1
ATOM 744 C C . PHE A 1 94 ? -10.349 -4.999 41.484 1.00 79.88 94 PHE A C 1
ATOM 746 O O . PHE A 1 94 ? -10.413 -5.449 40.336 1.00 79.88 94 PHE A O 1
ATOM 753 N N . PRO A 1 95 ? -9.264 -5.153 42.275 1.00 66.81 95 PRO A N 1
ATOM 754 C CA . PRO A 1 95 ? -8.077 -5.916 41.885 1.00 66.81 95 PRO A CA 1
ATOM 755 C C . PRO A 1 95 ? -8.322 -7.427 41.806 1.00 66.81 95 PRO A C 1
ATOM 757 O O . PRO A 1 95 ? -9.173 -7.941 42.569 1.00 66.81 95 PRO A O 1
#